Protein AF-A0A523BL83-F1 (afdb_monomer)

Nearest PDB structures (foldseek):
  2pb9-assembly1_A  TM=8.933E-01  e=2.834E-07  Pyrococcus furiosus
  2php-assembly1_A  TM=8.728E-01  e=4.955E-05  Methanocaldococcus jannaschii DSM 2661
  3h4r-assembly1_A  TM=2.306E-01  e=1.150E+00  Escherichia coli K-12

pLDDT: mean 94.98, std 5.32, range [60.59, 98.5]

Radius of gyration: 13.6 Å; Cα contacts (8 Å, |Δi|>4): 107; chains: 1; bounding box: 31×24×35 Å

Mean predicted aligned error: 2.86 Å

Sequence (81 aa):
RAIEKLGIETSYYNRSEEPEEIRRKEGASIPWGIEQAVKRAGKLTEAIIDLGGIGKEPMVKIFGLNAVDVAKRVVEIGRGL

Secondary structure (DSSP, 8-state):
-HHHHTT--E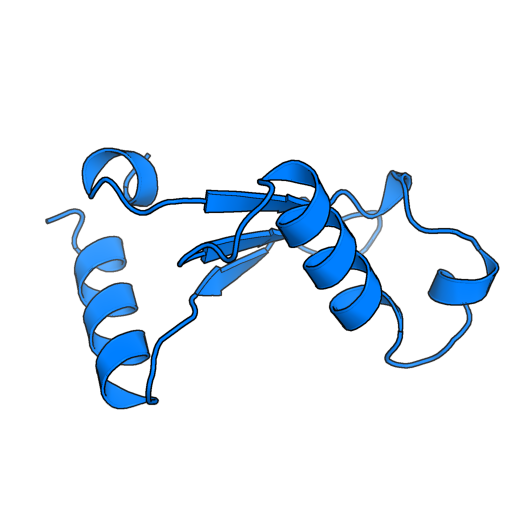EEE-GGG--HHHHTSTT-HHHHHHHHHHHHHTS--SEEEE--BTTB--EEEE--SSHHHHHHHHHHHHHT-

Solvent-accessible surface area (backbone atoms only — not comparable to full-atom values): 4688 Å² total; per-residue (Å²): 106,48,51,61,74,61,67,55,49,68,34,48,29,56,57,88,76,56,53,68,73,42,71,71,37,86,83,35,55,63,61,52,35,52,51,49,14,31,62,74,61,74,44,89,54,46,28,39,34,41,68,24,49,94,98,39,79,60,44,78,47,76,55,58,97,44,72,66,57,33,50,50,52,52,52,37,46,74,68,58,97

Foldseek 3Di:
DLCVLVVFFEFEFECVVPDPVQVPDPPRSVVVGLVVRCVVVVHDGQKYWYVADDVGDIDIDGDDPDPVVSVVVVVSSVVSD

Structure (mmCIF, N/CA/C/O backbone):
data_AF-A0A523BL83-F1
#
_entry.id   AF-A0A523BL83-F1
#
loop_
_atom_site.group_PDB
_atom_site.id
_atom_site.type_symbol
_atom_site.label_atom_id
_atom_site.label_alt_id
_atom_site.label_comp_id
_atom_site.label_asym_id
_atom_site.label_entity_id
_atom_site.label_seq_id
_atom_site.pdbx_PDB_ins_code
_atom_site.Cartn_x
_atom_site.Cartn_y
_atom_site.Cartn_z
_atom_site.occupancy
_atom_site.B_iso_or_equiv
_atom_site.auth_seq_id
_atom_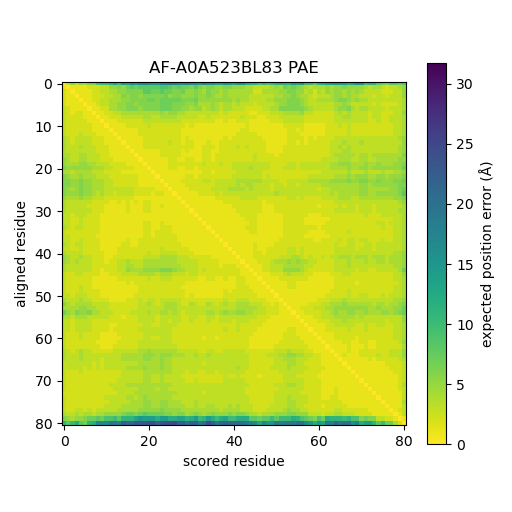site.auth_comp_id
_atom_site.auth_asym_id
_atom_site.auth_atom_id
_atom_site.pdbx_PDB_model_num
ATOM 1 N N . ARG A 1 1 ? 2.340 10.211 8.703 1.00 78.25 1 ARG A N 1
ATOM 2 C CA . ARG A 1 1 ? 1.833 10.960 9.881 1.00 78.25 1 ARG A CA 1
ATOM 3 C C . ARG A 1 1 ? 0.440 10.528 10.339 1.00 78.25 1 ARG A C 1
ATOM 5 O O . ARG A 1 1 ? 0.379 9.952 11.408 1.00 78.25 1 ARG A O 1
ATOM 12 N N . ALA A 1 2 ? -0.667 10.763 9.617 1.00 87.69 2 ALA A N 1
ATOM 13 C CA . ALA A 1 2 ? -2.003 10.334 10.096 1.00 87.69 2 ALA A CA 1
ATOM 14 C C . ALA A 1 2 ? -2.112 8.804 10.259 1.00 87.69 2 ALA A C 1
ATOM 16 O O . ALA A 1 2 ? -2.493 8.316 11.313 1.00 87.69 2 ALA A O 1
ATOM 17 N N . ILE A 1 3 ? -1.656 8.061 9.248 1.00 88.56 3 ILE A N 1
ATOM 18 C CA . ILE A 1 3 ? -1.608 6.591 9.257 1.00 88.56 3 ILE A CA 1
ATOM 19 C C . ILE A 1 3 ? -0.769 6.047 10.425 1.00 88.56 3 ILE A C 1
ATOM 21 O O . ILE A 1 3 ? -1.212 5.157 11.139 1.00 88.56 3 ILE A O 1
ATOM 25 N N . GLU A 1 4 ? 0.408 6.632 10.662 1.00 86.88 4 GLU A N 1
ATOM 26 C CA . GLU A 1 4 ? 1.284 6.262 11.785 1.00 86.88 4 GLU A CA 1
ATOM 27 C C . GLU A 1 4 ? 0.623 6.536 13.144 1.00 86.88 4 GLU A C 1
ATOM 29 O O . GLU A 1 4 ? 0.716 5.710 14.044 1.00 86.88 4 GLU A O 1
ATOM 34 N N . LYS A 1 5 ? -0.070 7.677 13.298 1.00 88.88 5 LYS A N 1
ATOM 35 C CA . LYS A 1 5 ? -0.787 8.031 14.538 1.00 88.88 5 LYS A CA 1
ATOM 36 C C . LYS A 1 5 ? -1.907 7.049 14.868 1.00 88.88 5 LYS A C 1
ATOM 38 O O . LYS A 1 5 ? -2.137 6.772 16.037 1.00 88.88 5 LYS A O 1
ATOM 43 N N . LEU A 1 6 ? -2.566 6.533 13.837 1.00 89.06 6 LEU A N 1
ATOM 44 C CA . LEU A 1 6 ? -3.626 5.539 13.947 1.00 89.06 6 LEU A CA 1
ATOM 45 C C . LEU A 1 6 ? -3.109 4.115 14.197 1.00 89.06 6 LEU A C 1
ATOM 47 O O . LEU A 1 6 ? -3.910 3.190 14.299 1.00 89.06 6 LEU A O 1
ATOM 51 N N . GLY A 1 7 ? -1.787 3.916 14.268 1.00 91.12 7 GLY A N 1
ATOM 52 C CA . GLY A 1 7 ? -1.192 2.592 14.452 1.00 91.12 7 GLY A CA 1
ATOM 53 C C . GLY A 1 7 ? -1.427 1.644 13.274 1.00 91.12 7 GLY A C 1
ATOM 54 O O . GLY A 1 7 ? -1.293 0.437 13.440 1.00 91.12 7 GLY A O 1
ATOM 55 N N . ILE A 1 8 ? -1.778 2.175 12.098 1.00 91.94 8 ILE A N 1
ATOM 56 C CA . ILE A 1 8 ? -2.052 1.370 10.906 1.00 91.94 8 ILE A CA 1
ATOM 57 C C . ILE A 1 8 ? -0.735 0.794 10.405 1.00 91.94 8 ILE A C 1
ATOM 59 O O . ILE A 1 8 ? 0.199 1.535 10.072 1.00 91.94 8 ILE A O 1
ATOM 63 N N . GLU A 1 9 ? -0.673 -0.530 10.306 1.00 94.38 9 GLU A N 1
ATOM 64 C CA . GLU A 1 9 ? 0.525 -1.199 9.821 1.00 94.38 9 GLU A CA 1
ATOM 65 C C . GLU A 1 9 ? 0.711 -0.948 8.326 1.00 94.38 9 GLU A C 1
ATOM 67 O O . GLU A 1 9 ? -0.199 -1.154 7.513 1.00 94.38 9 GLU A O 1
ATOM 72 N N . THR A 1 10 ? 1.917 -0.520 7.951 1.00 96.56 10 THR A N 1
ATOM 73 C CA . THR A 1 10 ? 2.239 -0.186 6.564 1.00 96.56 10 THR A CA 1
ATOM 74 C C . THR A 1 10 ? 3.507 -0.855 6.076 1.00 96.56 10 THR A C 1
ATOM 76 O O . THR A 1 10 ? 4.422 -1.154 6.840 1.00 96.56 10 THR A O 1
ATOM 79 N N . SER A 1 11 ? 3.553 -1.053 4.765 1.00 97.94 11 SER A N 1
ATOM 80 C CA . SER A 1 11 ? 4.767 -1.353 4.016 1.00 97.94 11 SER A CA 1
ATOM 81 C C . SER A 1 11 ? 4.810 -0.479 2.765 1.00 97.94 11 SER A C 1
ATOM 83 O O . SER A 1 11 ? 3.916 0.337 2.530 1.00 97.94 11 SER A O 1
ATOM 85 N N . TYR A 1 12 ? 5.847 -0.617 1.951 1.00 98.12 12 TYR A N 1
ATOM 86 C CA . TYR A 1 12 ? 6.031 0.196 0.756 1.00 98.12 12 TYR A CA 1
ATOM 87 C C . TYR A 1 12 ? 6.748 -0.572 -0.347 1.00 98.12 12 TYR A C 1
ATOM 89 O O . TYR A 1 12 ? 7.448 -1.548 -0.074 1.00 98.12 12 TYR A O 1
ATOM 97 N N . TYR A 1 13 ? 6.631 -0.080 -1.578 1.00 98.50 13 TYR A N 1
ATOM 98 C CA . TYR A 1 13 ? 7.477 -0.469 -2.702 1.00 98.50 13 TYR A CA 1
ATOM 99 C C . TYR A 1 13 ? 7.976 0.761 -3.461 1.00 98.50 13 TYR A C 1
ATOM 101 O O . TYR A 1 13 ? 7.349 1.823 -3.448 1.00 98.50 13 TYR A O 1
ATOM 109 N N . ASN A 1 14 ? 9.123 0.609 -4.120 1.00 97.81 14 ASN A N 1
ATOM 110 C CA . ASN A 1 14 ? 9.752 1.656 -4.912 1.00 97.81 14 ASN A CA 1
ATOM 111 C C . ASN A 1 14 ? 9.808 1.227 -6.381 1.00 97.81 14 ASN A C 1
ATOM 113 O O . ASN A 1 14 ? 10.357 0.175 -6.697 1.00 97.81 14 ASN A O 1
ATOM 117 N N . ARG A 1 15 ? 9.276 2.046 -7.294 1.00 97.00 15 ARG A N 1
ATOM 118 C CA . ARG A 1 15 ? 9.292 1.735 -8.731 1.00 97.00 15 ARG A CA 1
ATOM 119 C C . ARG A 1 15 ? 10.692 1.767 -9.341 1.00 97.00 15 ARG A C 1
ATOM 121 O O . ARG A 1 15 ? 10.880 1.218 -10.417 1.00 97.00 15 ARG A O 1
ATOM 128 N N . SER A 1 16 ? 11.688 2.360 -8.676 1.00 96.50 16 SER A N 1
ATOM 129 C CA . SER A 1 16 ? 13.084 2.259 -9.126 1.00 96.50 16 SER A CA 1
ATOM 130 C C . SER A 1 16 ? 13.682 0.860 -8.939 1.00 96.50 16 SER A C 1
ATOM 132 O O . SER A 1 16 ? 14.723 0.574 -9.516 1.00 96.50 16 SER A O 1
ATOM 134 N N . GLU A 1 17 ? 13.059 0.011 -8.116 1.00 97.44 17 GLU A N 1
ATOM 135 C CA . GLU A 1 17 ? 13.456 -1.389 -7.910 1.00 97.44 17 GLU A CA 1
ATOM 136 C C . GLU A 1 17 ? 12.768 -2.331 -8.922 1.00 97.44 17 GLU A C 1
ATOM 138 O O . GLU A 1 17 ? 13.057 -3.526 -8.939 1.00 97.44 17 GLU A O 1
ATOM 143 N N . GLU A 1 18 ? 11.854 -1.814 -9.757 1.00 97.62 18 GLU A N 1
ATOM 144 C CA . GLU A 1 18 ? 11.064 -2.603 -10.709 1.00 97.62 18 GLU A CA 1
ATOM 145 C C . GLU A 1 18 ? 11.944 -3.137 -11.853 1.00 97.62 18 GLU A C 1
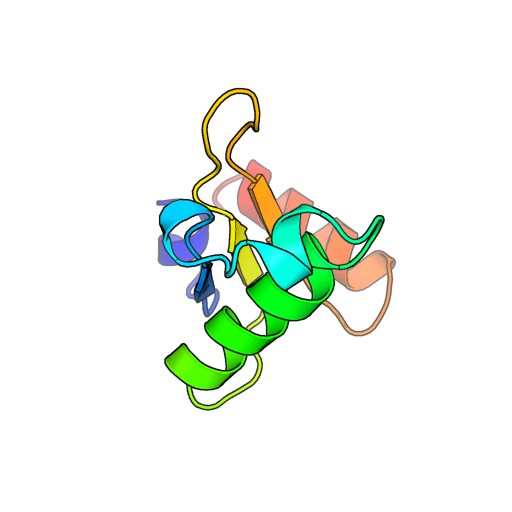ATOM 147 O O . GLU A 1 18 ? 12.548 -2.342 -12.581 1.00 97.62 18 GLU A O 1
ATOM 152 N N . PRO A 1 19 ? 11.998 -4.466 -12.074 1.00 97.75 19 PRO A N 1
ATOM 153 C CA . PRO A 1 19 ? 12.706 -5.030 -13.215 1.00 97.75 19 PRO A CA 1
ATOM 154 C C . PRO A 1 19 ? 12.112 -4.553 -14.545 1.00 97.75 19 PRO A C 1
ATOM 156 O O . PRO A 1 19 ? 10.893 -4.462 -14.707 1.00 97.75 19 PRO A O 1
ATOM 159 N N . GLU A 1 20 ? 12.965 -4.319 -15.543 1.00 96.75 20 GLU A N 1
ATOM 160 C CA . GLU A 1 20 ? 12.544 -3.800 -16.853 1.00 96.75 20 GLU A CA 1
ATOM 161 C C . GLU A 1 20 ? 11.511 -4.703 -17.555 1.00 96.75 20 GLU A C 1
ATOM 163 O O . GLU A 1 20 ? 10.604 -4.216 -18.229 1.00 96.75 20 GLU A O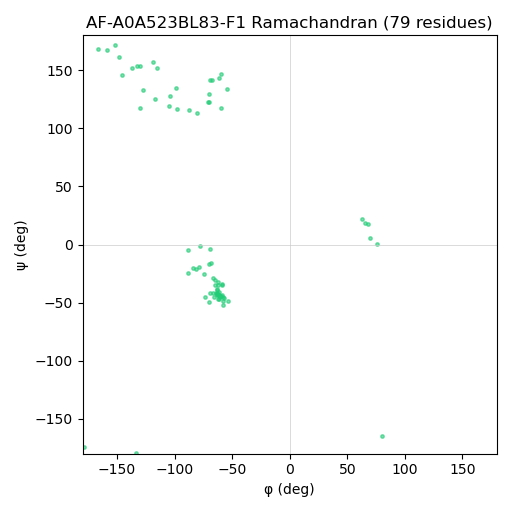 1
ATOM 168 N N . GLU A 1 21 ? 11.611 -6.020 -17.368 1.00 97.31 21 GLU A N 1
ATOM 169 C CA . GLU A 1 21 ? 10.654 -7.004 -17.889 1.00 97.31 21 GLU A CA 1
ATOM 170 C C . GLU A 1 21 ? 9.248 -6.862 -17.284 1.00 97.31 21 GLU A C 1
ATOM 172 O O . GLU A 1 21 ? 8.255 -7.026 -17.994 1.00 97.31 21 GLU A O 1
ATOM 177 N N . ILE A 1 22 ? 9.152 -6.490 -16.002 1.00 97.69 22 ILE A N 1
ATOM 178 C CA . ILE A 1 22 ? 7.885 -6.191 -15.328 1.00 97.69 22 ILE A CA 1
ATOM 179 C C . ILE A 1 22 ? 7.361 -4.842 -15.817 1.00 97.69 22 ILE A C 1
ATOM 181 O O . ILE A 1 22 ? 6.200 -4.748 -16.210 1.00 97.69 22 ILE A O 1
ATOM 185 N N . ARG A 1 23 ? 8.232 -3.828 -15.900 1.00 94.81 23 ARG A N 1
ATOM 186 C CA . ARG A 1 23 ? 7.866 -2.468 -16.325 1.00 94.81 23 ARG A CA 1
ATOM 187 C C . ARG A 1 23 ? 7.263 -2.418 -17.731 1.00 94.81 23 ARG A C 1
ATOM 189 O O . ARG A 1 23 ? 6.380 -1.605 -17.999 1.00 94.81 23 ARG A O 1
ATOM 196 N N . ARG A 1 24 ? 7.741 -3.273 -18.641 1.00 96.00 24 ARG A N 1
ATOM 197 C CA . ARG A 1 24 ? 7.238 -3.375 -20.024 1.00 96.00 24 ARG A CA 1
ATOM 198 C C . ARG A 1 24 ? 5.931 -4.151 -20.144 1.00 96.00 24 ARG A C 1
ATOM 200 O O . ARG A 1 24 ? 5.249 -4.024 -21.158 1.00 96.00 24 ARG A O 1
ATOM 207 N N . LYS A 1 25 ? 5.588 -4.968 -19.148 1.00 97.56 25 LYS A N 1
ATOM 208 C CA . LYS A 1 25 ? 4.379 -5.784 -19.161 1.00 97.56 25 LYS A CA 1
ATOM 209 C C . LYS A 1 25 ? 3.212 -4.986 -18.588 1.00 97.56 25 LYS A C 1
ATOM 211 O O . LYS A 1 25 ? 3.184 -4.647 -17.405 1.00 97.56 25 LYS A O 1
ATOM 216 N N . GLU A 1 26 ? 2.217 -4.721 -19.427 1.00 95.94 26 GLU A N 1
ATOM 217 C CA . GLU A 1 26 ? 1.003 -4.027 -19.002 1.00 95.94 26 GLU A CA 1
ATOM 218 C C . GLU A 1 26 ? 0.344 -4.738 -17.808 1.00 95.94 26 GLU A C 1
ATOM 220 O O . GLU A 1 26 ? 0.227 -5.965 -17.766 1.00 95.94 26 GLU A O 1
ATOM 225 N N . GLY A 1 27 ? -0.038 -3.951 -16.799 1.00 95.88 27 GLY A N 1
ATOM 226 C CA . GLY A 1 27 ? -0.684 -4.447 -15.584 1.00 95.88 27 GLY A CA 1
ATOM 227 C C . GLY A 1 27 ? 0.236 -5.142 -14.571 1.00 95.88 27 GLY A C 1
ATOM 228 O O . GLY A 1 27 ? -0.258 -5.547 -13.522 1.00 95.88 27 GLY A O 1
ATOM 229 N N . ALA A 1 28 ? 1.548 -5.265 -14.815 1.00 97.38 28 ALA A N 1
ATOM 230 C CA . ALA A 1 28 ? 2.439 -6.039 -13.941 1.00 97.38 28 ALA A CA 1
ATOM 231 C C . ALA A 1 28 ? 3.057 -5.247 -12.770 1.00 97.38 28 ALA A C 1
ATOM 233 O O . ALA A 1 28 ? 3.356 -5.840 -11.732 1.00 97.38 28 ALA A O 1
ATOM 234 N N . SER A 1 29 ? 3.182 -3.918 -12.879 1.00 96.94 29 SER A N 1
ATOM 235 C CA . SER A 1 29 ? 3.850 -3.094 -11.858 1.00 96.94 29 SER A CA 1
ATOM 236 C C . SER A 1 29 ? 3.179 -3.134 -10.486 1.00 96.94 29 SER A C 1
ATOM 238 O O . SER A 1 29 ? 3.853 -3.202 -9.463 1.00 96.94 29 SER A O 1
ATOM 240 N N . ILE A 1 30 ? 1.842 -3.068 -10.441 1.00 97.31 30 ILE A N 1
ATOM 241 C CA . ILE A 1 30 ? 1.103 -3.049 -9.168 1.00 97.31 30 ILE A CA 1
ATOM 242 C C . ILE A 1 30 ? 1.185 -4.412 -8.462 1.00 97.31 30 ILE A C 1
ATOM 244 O O . ILE A 1 30 ? 1.534 -4.414 -7.283 1.00 97.31 30 ILE A O 1
ATOM 248 N N . PRO A 1 31 ? 0.910 -5.556 -9.128 1.00 97.88 31 PRO A N 1
ATOM 249 C CA . PRO A 1 31 ? 1.115 -6.874 -8.530 1.00 97.88 31 PRO A CA 1
ATOM 250 C C . PRO A 1 31 ? 2.530 -7.071 -7.981 1.00 97.88 31 PRO A C 1
ATOM 252 O O . PRO A 1 31 ? 2.681 -7.445 -6.821 1.00 97.88 31 PRO A O 1
ATOM 255 N N . TRP A 1 32 ? 3.555 -6.742 -8.776 1.00 98.44 32 TRP A N 1
ATOM 256 C CA . TRP A 1 32 ? 4.950 -6.845 -8.348 1.00 98.44 32 TRP A CA 1
ATOM 257 C C . TRP A 1 32 ? 5.243 -5.952 -7.134 1.00 98.44 32 TRP A C 1
ATOM 259 O O . TRP A 1 32 ? 5.837 -6.411 -6.161 1.00 98.44 32 TRP A O 1
ATOM 269 N N . GLY A 1 33 ? 4.780 -4.699 -7.147 1.00 98.25 33 GLY A N 1
ATOM 270 C CA . GLY A 1 33 ? 4.989 -3.764 -6.043 1.00 98.25 33 GLY A CA 1
ATOM 271 C C . GLY A 1 33 ? 4.322 -4.225 -4.744 1.00 98.25 33 GLY A C 1
ATOM 272 O O . G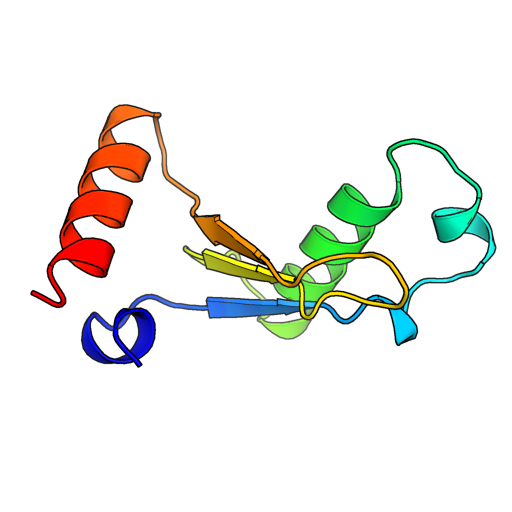LY A 1 33 ? 4.939 -4.187 -3.680 1.00 98.25 33 GLY A O 1
ATOM 273 N N . ILE A 1 34 ? 3.085 -4.725 -4.822 1.00 98.12 34 ILE A N 1
ATOM 274 C CA . ILE A 1 34 ? 2.392 -5.309 -3.664 1.00 98.12 34 ILE A CA 1
ATOM 275 C C . ILE A 1 34 ? 3.177 -6.509 -3.124 1.00 98.12 34 ILE A C 1
ATOM 277 O O . ILE A 1 34 ? 3.385 -6.602 -1.916 1.00 98.12 34 ILE A O 1
ATOM 281 N N . GLU A 1 35 ? 3.672 -7.390 -3.997 1.00 98.12 35 GLU A N 1
ATOM 282 C CA . GLU A 1 35 ? 4.495 -8.532 -3.593 1.00 98.12 35 GLU A CA 1
ATOM 283 C C . GLU A 1 35 ? 5.781 -8.092 -2.873 1.00 98.12 35 GLU A C 1
ATOM 285 O O . GLU A 1 35 ? 6.107 -8.645 -1.820 1.00 98.12 35 GLU A O 1
ATOM 290 N N . GLN A 1 36 ? 6.484 -7.071 -3.381 1.00 98.50 36 GLN A N 1
ATOM 291 C CA . GLN A 1 36 ? 7.678 -6.529 -2.719 1.00 98.50 36 GLN A CA 1
ATOM 292 C C . GLN A 1 36 ? 7.353 -5.959 -1.339 1.00 98.50 36 GLN A C 1
ATOM 294 O O . GLN A 1 36 ? 8.071 -6.227 -0.375 1.00 98.50 36 GLN A O 1
ATOM 299 N N . ALA A 1 37 ? 6.257 -5.210 -1.222 1.00 98.50 37 ALA A N 1
ATOM 300 C CA . ALA A 1 37 ? 5.832 -4.638 0.047 1.00 98.50 37 ALA A CA 1
ATOM 301 C C . ALA A 1 37 ? 5.486 -5.729 1.078 1.00 98.50 37 ALA A C 1
ATOM 303 O O . ALA A 1 37 ? 5.908 -5.637 2.233 1.00 98.50 37 ALA A O 1
ATOM 304 N N . VAL A 1 38 ? 4.786 -6.792 0.671 1.00 98.19 38 VAL A N 1
ATOM 305 C CA . VAL A 1 38 ? 4.457 -7.928 1.551 1.00 98.19 38 VAL A CA 1
ATOM 306 C C . VAL A 1 38 ? 5.718 -8.686 1.968 1.00 98.19 38 VAL A C 1
ATOM 308 O O . VAL A 1 38 ? 5.905 -8.955 3.153 1.00 98.19 38 VAL A O 1
ATOM 311 N N . LYS A 1 39 ? 6.629 -8.976 1.027 1.00 98.19 39 LYS A N 1
ATOM 312 C CA . LYS A 1 39 ? 7.921 -9.621 1.324 1.00 98.19 39 LYS A CA 1
ATOM 313 C C . LYS A 1 39 ? 8.752 -8.805 2.310 1.00 98.19 39 LYS A C 1
ATOM 315 O O . LYS A 1 39 ? 9.299 -9.365 3.254 1.00 98.19 39 LYS A O 1
ATOM 320 N N . ARG A 1 40 ? 8.803 -7.484 2.124 1.00 97.94 40 ARG A N 1
ATOM 321 C CA . ARG A 1 40 ? 9.518 -6.548 3.002 1.00 97.94 40 ARG A CA 1
ATOM 322 C C . ARG A 1 40 ? 8.948 -6.522 4.422 1.00 97.94 40 ARG A C 1
ATOM 324 O O . ARG A 1 40 ? 9.717 -6.423 5.370 1.00 97.94 40 ARG A O 1
ATOM 331 N N . ALA A 1 41 ? 7.628 -6.617 4.567 1.00 97.44 41 ALA A N 1
ATOM 332 C CA . ALA A 1 41 ? 6.973 -6.653 5.874 1.00 97.44 41 ALA A CA 1
ATOM 333 C C . ALA A 1 41 ? 6.996 -8.043 6.533 1.00 97.44 41 ALA A C 1
ATOM 335 O O . ALA A 1 41 ? 6.795 -8.149 7.741 1.00 97.44 41 ALA A O 1
ATOM 336 N N . GLY A 1 42 ? 7.183 -9.113 5.751 1.00 97.94 42 GLY A N 1
ATOM 337 C CA . GLY A 1 42 ? 7.059 -10.503 6.205 1.00 97.94 42 GLY A CA 1
ATOM 338 C C . GLY A 1 42 ? 5.619 -10.931 6.523 1.00 97.94 42 GLY A C 1
ATOM 339 O O . GLY A 1 42 ? 5.399 -12.031 7.024 1.00 97.94 42 GLY A O 1
ATOM 340 N N . LYS A 1 43 ? 4.637 -10.068 6.246 1.00 95.25 43 LYS A N 1
ATOM 341 C CA . LYS A 1 43 ? 3.207 -10.278 6.486 1.00 95.25 43 LYS A CA 1
ATOM 342 C C . LYS A 1 43 ? 2.373 -9.351 5.603 1.00 95.25 43 LYS A C 1
ATOM 344 O O . LYS A 1 43 ? 2.890 -8.404 5.013 1.00 95.25 43 LYS A O 1
ATOM 349 N N . LEU A 1 44 ? 1.072 -9.618 5.529 1.00 94.44 44 LEU A N 1
ATOM 350 C CA . LEU A 1 44 ? 0.121 -8.675 4.943 1.00 94.44 44 LEU A CA 1
ATOM 351 C C . LEU A 1 44 ? -0.013 -7.443 5.848 1.00 94.44 44 LEU A C 1
ATOM 353 O O . LEU A 1 44 ? -0.018 -7.575 7.072 1.00 94.44 44 LEU A O 1
ATOM 357 N N . THR A 1 45 ? -0.126 -6.264 5.240 1.00 94.31 45 THR A N 1
ATOM 358 C CA . THR A 1 45 ? -0.311 -4.983 5.934 1.00 94.31 45 THR A CA 1
ATOM 359 C C . THR A 1 45 ? -1.634 -4.334 5.538 1.00 94.31 45 THR A C 1
ATOM 361 O O . THR A 1 45 ? -2.179 -4.601 4.467 1.00 94.31 45 THR A O 1
ATOM 364 N N . GLU A 1 46 ? -2.153 -3.460 6.399 1.00 94.94 46 GLU A N 1
ATOM 365 C CA . GLU A 1 46 ? -3.422 -2.757 6.170 1.00 94.94 46 GLU A CA 1
ATOM 366 C C . GLU A 1 46 ? -3.293 -1.648 5.119 1.00 94.94 46 GLU A C 1
ATOM 368 O O . GLU A 1 46 ? -4.267 -1.301 4.448 1.00 94.94 46 GLU A O 1
ATOM 373 N N . ALA A 1 47 ? -2.088 -1.103 4.942 1.00 96.75 47 ALA A N 1
ATOM 374 C CA . ALA A 1 47 ? -1.789 -0.192 3.850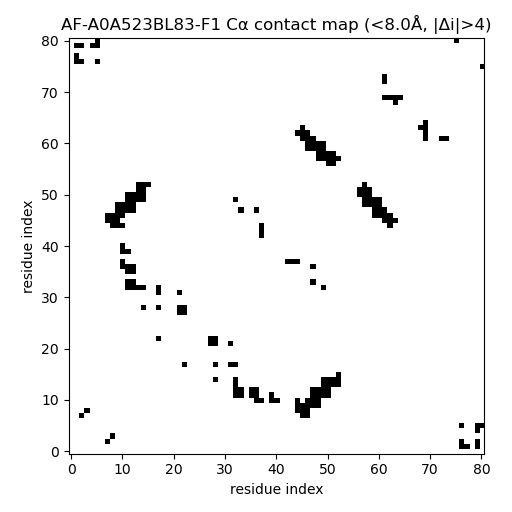 1.00 96.75 47 ALA A CA 1
ATOM 375 C C . ALA A 1 47 ? -0.434 -0.478 3.190 1.00 96.75 47 ALA A C 1
ATOM 377 O O . ALA A 1 47 ? 0.506 -0.969 3.822 1.00 96.75 47 ALA A O 1
ATOM 378 N N . ILE A 1 48 ? -0.329 -0.139 1.905 1.00 98.00 48 ILE A N 1
ATOM 379 C CA . ILE A 1 48 ? 0.917 -0.181 1.132 1.00 98.00 48 ILE A CA 1
ATOM 380 C C . ILE A 1 48 ? 1.144 1.170 0.457 1.00 98.00 48 ILE A C 1
ATOM 382 O O . ILE A 1 48 ? 0.241 1.717 -0.178 1.00 98.00 48 ILE A O 1
ATOM 386 N N . ILE A 1 49 ? 2.365 1.685 0.569 1.00 97.69 49 ILE A N 1
ATOM 387 C CA . ILE A 1 49 ? 2.799 2.941 -0.039 1.00 97.69 49 ILE A CA 1
ATOM 388 C C . ILE A 1 49 ? 3.545 2.640 -1.350 1.00 97.69 49 ILE A C 1
ATOM 390 O O . ILE A 1 49 ? 4.603 2.015 -1.349 1.00 97.69 49 ILE A O 1
ATOM 394 N N . ASP A 1 50 ? 3.001 3.104 -2.472 1.00 98.00 50 ASP A N 1
ATOM 395 C CA . ASP A 1 50 ? 3.726 3.281 -3.732 1.00 98.00 50 ASP A CA 1
ATOM 396 C C . ASP A 1 50 ? 4.496 4.598 -3.631 1.00 98.00 50 ASP A C 1
ATOM 398 O O . ASP A 1 50 ? 3.880 5.665 -3.564 1.00 98.00 50 ASP A O 1
ATOM 402 N N . LEU A 1 51 ? 5.830 4.547 -3.604 1.00 97.88 51 LEU A N 1
ATOM 403 C CA . LEU A 1 51 ? 6.650 5.763 -3.539 1.00 97.88 51 LEU A CA 1
ATOM 404 C C . LEU A 1 51 ? 6.596 6.603 -4.828 1.00 97.88 51 LEU A C 1
ATOM 406 O O . LEU A 1 51 ? 7.162 7.694 -4.867 1.00 97.88 51 LEU A O 1
ATOM 410 N N . GLY A 1 52 ? 5.904 6.129 -5.866 1.00 96.75 52 GLY A N 1
ATOM 411 C CA . GLY A 1 52 ? 5.830 6.784 -7.160 1.00 96.75 52 GLY A CA 1
ATOM 412 C C . GLY A 1 52 ? 7.072 6.515 -8.004 1.00 96.75 52 GLY A C 1
ATOM 413 O O . GLY A 1 52 ? 7.844 5.585 -7.767 1.00 96.75 52 GLY A O 1
ATOM 414 N N . GLY A 1 53 ? 7.236 7.309 -9.054 1.00 94.81 53 GLY A N 1
ATOM 415 C CA . GLY A 1 53 ? 8.344 7.204 -9.996 1.00 94.81 53 GLY A CA 1
ATOM 416 C C . GLY A 1 53 ? 8.254 8.283 -11.069 1.00 94.81 53 GLY A C 1
ATOM 417 O O . GLY A 1 53 ? 7.383 9.149 -11.029 1.00 94.81 53 GLY A O 1
ATOM 418 N N . ILE A 1 54 ? 9.139 8.238 -12.062 1.00 93.56 54 ILE A N 1
ATOM 419 C CA . ILE A 1 54 ? 9.120 9.217 -13.158 1.00 93.56 54 ILE A CA 1
ATOM 420 C C . ILE A 1 54 ? 7.770 9.142 -13.887 1.00 93.56 54 ILE A C 1
ATOM 422 O O . ILE A 1 54 ? 7.408 8.103 -14.440 1.00 93.56 54 ILE A O 1
ATOM 426 N N . GLY A 1 55 ? 7.012 10.243 -13.857 1.00 94.62 55 GLY A N 1
ATOM 427 C CA . GLY A 1 55 ? 5.669 10.320 -14.440 1.00 94.62 55 GLY A CA 1
ATOM 428 C C . GLY A 1 55 ? 4.608 9.473 -13.722 1.00 94.62 55 GLY A C 1
ATOM 429 O O . GLY A 1 55 ? 3.571 9.180 -14.318 1.00 94.62 55 GLY A O 1
ATOM 430 N N . LYS A 1 56 ? 4.861 9.037 -12.479 1.00 94.81 56 LYS A N 1
ATOM 431 C CA . LYS A 1 56 ? 3.935 8.254 -11.647 1.00 94.81 56 LYS A CA 1
ATOM 432 C C . LYS A 1 56 ? 3.825 8.889 -10.266 1.00 94.81 56 LYS A C 1
ATOM 434 O O . LYS A 1 56 ? 4.809 8.957 -9.532 1.00 94.81 56 LYS A O 1
ATOM 439 N N . GLU A 1 57 ? 2.627 9.330 -9.913 1.00 97.50 57 GLU A N 1
ATOM 440 C CA . GLU A 1 57 ? 2.372 9.925 -8.604 1.00 97.50 57 GLU A CA 1
ATOM 441 C C . GLU A 1 57 ? 2.498 8.878 -7.483 1.00 97.50 57 GLU A C 1
ATOM 443 O O . GLU A 1 57 ? 2.076 7.729 -7.667 1.00 97.50 57 GLU A O 1
ATOM 448 N N . PRO A 1 58 ? 3.064 9.250 -6.321 1.00 97.19 58 PRO A N 1
ATOM 449 C CA . PRO A 1 58 ? 3.019 8.417 -5.127 1.00 97.19 58 PRO A CA 1
ATOM 450 C C . PRO A 1 58 ? 1.576 8.147 -4.694 1.00 97.19 58 PRO A C 1
ATOM 452 O O . PRO A 1 58 ? 0.704 9.005 -4.830 1.00 97.19 58 PRO A O 1
ATOM 455 N N . MET A 1 59 ? 1.320 6.966 -4.133 1.00 96.56 59 MET A N 1
ATOM 456 C CA . MET A 1 59 ? -0.030 6.555 -3.746 1.00 96.56 59 MET A CA 1
ATOM 457 C C . MET A 1 59 ? -0.026 5.703 -2.482 1.00 96.56 59 MET A C 1
ATOM 459 O O . MET A 1 59 ? 0.851 4.870 -2.282 1.00 96.56 59 MET A O 1
ATOM 463 N N . VAL A 1 60 ? -1.064 5.846 -1.661 1.00 95.81 60 VAL A N 1
ATOM 464 C CA . VAL A 1 60 ? -1.347 4.924 -0.557 1.00 95.81 60 VAL A CA 1
ATOM 465 C C . 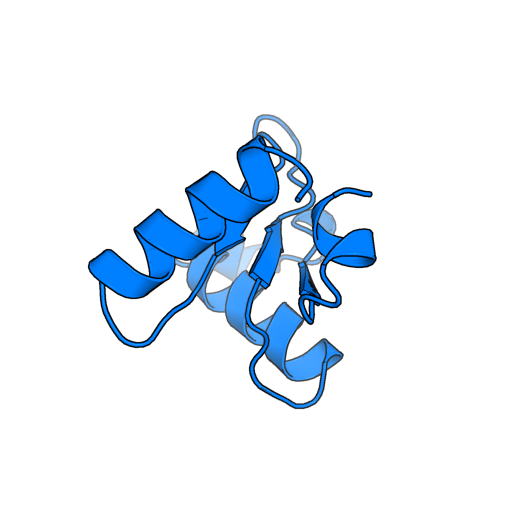VAL A 1 60 ? -2.502 4.014 -0.964 1.00 95.81 60 VAL A C 1
ATOM 467 O O . VAL A 1 60 ? -3.560 4.486 -1.372 1.00 95.81 60 VAL A O 1
ATOM 470 N N . LYS A 1 61 ? -2.308 2.702 -0.845 1.00 96.38 61 LYS A N 1
ATOM 471 C CA . LYS A 1 61 ? -3.329 1.677 -1.085 1.00 96.38 61 LYS A CA 1
ATOM 472 C C . LYS A 1 61 ? -3.793 1.134 0.262 1.00 96.38 61 LYS A C 1
ATOM 474 O O . LYS A 1 61 ? -2.968 0.601 0.996 1.00 96.38 61 LYS A O 1
ATOM 479 N N . ILE A 1 62 ? -5.077 1.286 0.579 1.00 96.44 62 ILE A N 1
ATOM 480 C CA . ILE A 1 62 ? -5.695 0.781 1.815 1.00 96.44 62 ILE A CA 1
ATOM 481 C C . ILE A 1 62 ? -6.415 -0.534 1.516 1.00 96.44 62 ILE A C 1
ATOM 483 O O . ILE A 1 62 ? -7.138 -0.627 0.522 1.00 96.44 62 ILE A O 1
ATOM 487 N N . PHE A 1 63 ? -6.231 -1.529 2.379 1.00 96.12 63 PHE A N 1
ATOM 488 C CA . PHE A 1 63 ? -6.833 -2.854 2.269 1.00 96.12 63 PHE A CA 1
ATOM 489 C C . PHE A 1 63 ? -7.803 -3.108 3.426 1.00 96.12 63 PHE A C 1
ATOM 491 O O . PHE A 1 63 ? -7.656 -2.568 4.519 1.00 96.12 63 PHE A O 1
ATOM 498 N N . GLY A 1 64 ? -8.808 -3.941 3.178 1.00 94.31 64 GLY A N 1
ATOM 499 C CA . GLY A 1 64 ? -9.818 -4.327 4.157 1.00 94.31 64 GLY A CA 1
ATOM 500 C C . GLY A 1 64 ? -10.614 -5.527 3.657 1.00 94.31 64 GLY A C 1
ATOM 501 O O . GLY A 1 64 ? -10.515 -5.895 2.486 1.00 94.31 64 GLY A O 1
ATOM 502 N N . LEU A 1 65 ? -11.399 -6.145 4.540 1.00 95.12 65 LEU A N 1
ATOM 503 C CA . LEU A 1 65 ? -12.175 -7.350 4.214 1.00 95.12 65 LEU A CA 1
ATOM 504 C C . LEU A 1 65 ? -13.294 -7.078 3.198 1.00 95.12 65 LEU A C 1
ATOM 506 O O . LEU A 1 65 ? -13.686 -7.966 2.447 1.00 95.12 65 LEU A O 1
ATOM 510 N N . ASN A 1 66 ? -13.822 -5.855 3.183 1.00 97.38 66 ASN A N 1
ATOM 511 C CA . ASN A 1 66 ? -14.857 -5.409 2.260 1.00 97.38 66 ASN A CA 1
ATOM 512 C C . ASN A 1 66 ? -14.754 -3.891 2.017 1.00 97.38 66 ASN A C 1
ATOM 514 O O . ASN A 1 66 ? -14.008 -3.176 2.688 1.00 97.38 66 ASN A O 1
ATOM 518 N N . ALA A 1 67 ? -15.533 -3.391 1.055 1.00 97.56 67 ALA A N 1
ATOM 519 C CA . ALA A 1 67 ? -15.513 -1.982 0.663 1.00 97.56 67 ALA A CA 1
ATOM 520 C C . ALA A 1 67 ? -15.928 -1.018 1.791 1.00 97.56 67 ALA A C 1
ATOM 522 O O . ALA A 1 67 ? -15.416 0.099 1.856 1.00 97.56 67 ALA A O 1
ATOM 523 N N . VAL A 1 68 ? -16.830 -1.436 2.687 1.00 97.94 68 VAL A N 1
ATOM 524 C CA . VAL A 1 68 ? -17.294 -0.603 3.807 1.00 97.94 68 VAL A CA 1
ATOM 525 C C . VAL A 1 68 ? -16.171 -0.400 4.822 1.00 97.94 68 VAL A C 1
ATOM 527 O O . VAL A 1 68 ? -15.972 0.722 5.285 1.00 97.94 68 VAL A O 1
ATOM 530 N N . ASP A 1 69 ? -15.407 -1.448 5.129 1.00 95.62 69 ASP A N 1
ATOM 531 C CA . ASP A 1 69 ? -14.266 -1.362 6.047 1.00 95.62 69 ASP A CA 1
ATOM 532 C C . ASP A 1 69 ? -13.168 -0.448 5.490 1.00 95.62 69 ASP A C 1
ATOM 534 O O . ASP A 1 69 ? -12.650 0.408 6.209 1.00 95.62 69 ASP A O 1
ATOM 538 N N . VAL A 1 70 ? -12.881 -0.548 4.187 1.00 96.56 70 VAL A N 1
ATOM 539 C CA . VAL A 1 70 ? -11.932 0.354 3.512 1.00 96.56 70 VAL A CA 1
ATOM 540 C C . VAL A 1 70 ? -12.420 1.803 3.570 1.00 96.56 70 VAL A C 1
ATOM 542 O O . VAL A 1 70 ? -11.652 2.695 3.929 1.00 96.56 70 VAL A O 1
ATOM 545 N N . ALA A 1 71 ? -13.696 2.058 3.267 1.00 97.19 71 ALA A N 1
ATOM 546 C CA . ALA A 1 71 ? -14.256 3.408 3.293 1.00 97.19 71 ALA A CA 1
ATOM 547 C C . ALA A 1 71 ? -14.201 4.034 4.697 1.00 97.19 71 ALA A C 1
ATOM 549 O O . ALA A 1 71 ? -13.794 5.189 4.836 1.00 97.19 71 ALA A O 1
ATOM 550 N N . LYS A 1 72 ? -14.548 3.271 5.744 1.00 94.75 72 LYS A N 1
ATOM 551 C CA . LYS A 1 72 ? -14.423 3.715 7.143 1.00 94.75 72 LYS A CA 1
ATOM 552 C C . LYS A 1 72 ? -12.984 4.094 7.473 1.00 94.75 72 LYS A C 1
ATOM 554 O O . LYS A 1 72 ? -12.750 5.198 7.962 1.00 94.75 72 LYS A O 1
ATOM 559 N N . ARG A 1 73 ? -12.025 3.232 7.120 1.00 93.06 73 ARG A N 1
ATOM 560 C CA . ARG A 1 73 ? -10.606 3.479 7.386 1.00 93.06 73 ARG A CA 1
ATOM 561 C C . ARG A 1 73 ? -10.094 4.737 6.686 1.00 93.06 73 ARG A C 1
ATOM 563 O O . ARG A 1 73 ? -9.353 5.518 7.276 1.00 93.06 73 ARG A O 1
ATOM 570 N N . VAL A 1 74 ? -10.508 4.973 5.442 1.00 95.38 74 VAL A N 1
ATOM 571 C CA . VAL A 1 74 ? -10.147 6.193 4.701 1.00 95.38 74 VAL A CA 1
ATOM 572 C C . VAL A 1 74 ? -10.703 7.449 5.383 1.00 95.38 74 VAL A C 1
ATOM 574 O O . VAL A 1 74 ? -9.999 8.455 5.466 1.00 95.38 74 VAL A O 1
ATOM 577 N N . VAL A 1 75 ? -11.928 7.400 5.916 1.00 95.62 75 VAL A N 1
ATOM 578 C CA . VAL A 1 75 ? -12.519 8.524 6.664 1.00 95.62 75 VAL A CA 1
ATOM 579 C C . VAL A 1 75 ? -11.773 8.791 7.975 1.00 95.62 75 VAL A C 1
ATOM 581 O O . VAL A 1 75 ? -11.526 9.955 8.288 1.00 95.62 75 VAL A O 1
ATOM 584 N N . GLU A 1 76 ? -11.386 7.754 8.722 1.00 93.31 76 GLU A N 1
ATOM 585 C CA . GLU A 1 76 ? -10.564 7.880 9.940 1.00 93.31 76 GLU A CA 1
ATOM 586 C C . GLU A 1 76 ? -9.232 8.576 9.630 1.00 93.31 76 GLU A C 1
ATOM 588 O O . GLU A 1 76 ? -8.927 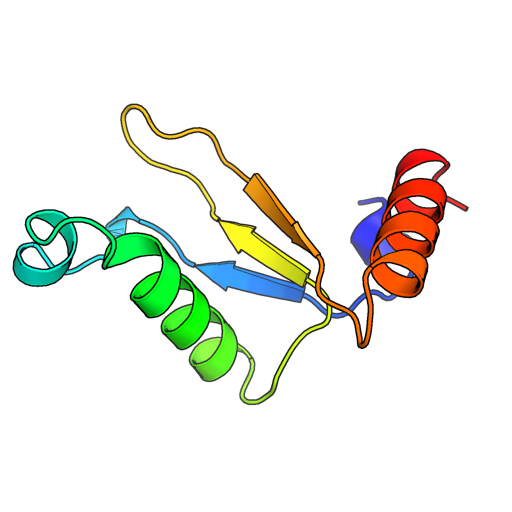9.623 10.206 1.00 93.31 76 GLU A O 1
ATOM 593 N N . ILE A 1 77 ? -8.506 8.082 8.618 1.00 93.31 77 ILE A N 1
ATOM 594 C CA . ILE A 1 77 ? -7.244 8.680 8.154 1.00 93.31 77 ILE A CA 1
ATOM 595 C C . ILE A 1 77 ? -7.443 10.146 7.751 1.00 93.31 77 ILE A C 1
ATOM 597 O O . ILE A 1 77 ? -6.639 10.999 8.130 1.00 93.31 77 ILE A O 1
ATOM 601 N N . GLY A 1 78 ? -8.502 10.447 6.992 1.00 93.12 78 GLY A N 1
ATOM 602 C CA . GLY A 1 78 ? -8.801 11.800 6.522 1.00 93.12 78 GLY A CA 1
ATOM 603 C C . GLY A 1 78 ? -9.131 12.780 7.651 1.00 93.12 78 GLY A C 1
ATOM 604 O O . GLY A 1 78 ? -8.831 13.967 7.539 1.00 93.12 78 GLY A O 1
ATOM 605 N N . ARG A 1 79 ? -9.710 12.292 8.754 1.00 92.25 79 ARG A N 1
ATOM 606 C CA . ARG A 1 79 ? -9.984 13.095 9.955 1.00 92.25 79 ARG A CA 1
ATOM 607 C C . ARG A 1 79 ? -8.775 13.208 10.882 1.00 92.25 79 ARG A C 1
ATOM 609 O O . ARG A 1 79 ? -8.735 14.125 11.697 1.00 92.25 79 ARG A O 1
ATOM 616 N N . GLY A 1 80 ? -7.804 12.301 10.762 1.00 79.81 80 GLY A N 1
ATOM 617 C CA . GLY A 1 80 ? -6.664 12.213 11.675 1.00 79.81 80 GLY A CA 1
ATOM 618 C C . GLY A 1 80 ? -7.069 11.899 13.119 1.00 79.81 80 GLY A C 1
ATOM 619 O O . GLY A 1 80 ? -6.323 12.259 14.032 1.00 79.81 80 GLY A O 1
ATOM 620 N N . LEU A 1 81 ? -8.257 11.307 13.286 1.00 60.59 81 LEU A N 1
ATOM 621 C CA . LEU A 1 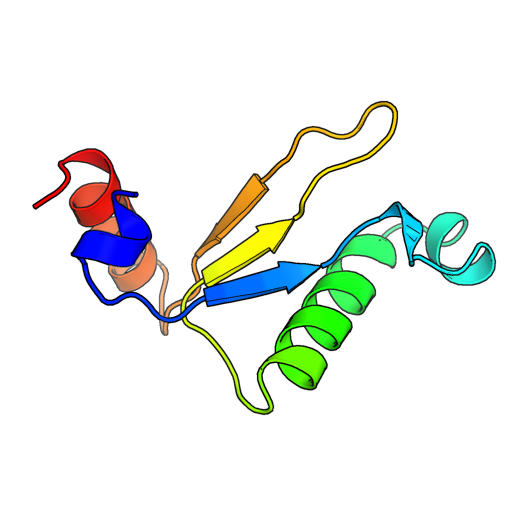81 ? -8.748 10.700 14.525 1.00 60.59 81 LEU A CA 1
ATOM 622 C C . LEU A 1 81 ? -8.063 9.362 14.722 1.00 60.59 81 LEU A C 1
ATOM 624 O O . LEU A 1 81 ? -7.831 8.740 13.668 1.00 60.59 81 LEU A O 1
#